Protein AF-A0AAV4VKE2-F1 (afdb_monomer_lite)

Organism: Caerostris extrusa (NCBI:txid172846)

pLDDT: mean 77.53, std 17.86, range [38.19, 95.31]

Secondary structure (DSSP, 8-state):
-------------------SS-----HHHHHHHHHHHHHHHHHHTSSS-HHHHTT--HHHHHHHHHHHHHHHHHHTT----

Foldseek 3Di:
DDDPPPDPPDDDDDDDPDDDDDPPQDPVNVVVVVVVVVLLVLLVPQPDDPVVSVPDDSVRSVVRSVVVVVVVCVVVVNPDD

Radius of gyration: 21.54 Å; chains: 1; bounding box: 44×36×59 Å

InterPro domains:
  IPR011598 Myc-type, basic helix-loop-helix (bHLH) domain [PF00010] (29-70)
  IPR011598 Myc-type, basic helix-loop-helix (bHLH) domain [PS50888] (19-72)
  IPR011598 Myc-type, basic helix-loop-helix (bHLH) domain [SM00353] (26-80)
  IPR036638 Helix-loop-helix DNA-binding domain superfamily [G3DSA:4.10.280.10] (19-75)
  IPR036638 Helix-loop-helix DNA-binding domain superfamily [SSF47459] (28-71)
  IPR039091 Aryl hydrocarbon receptor/Aryl hydrocarbon receptor repressor [PTHR10649] (2-75)

Structure (mmCIF, N/CA/C/O backbone):
data_AF-A0AAV4VKE2-F1
#
_entry.id   AF-A0AAV4VKE2-F1
#
loop_
_atom_site.group_PDB
_atom_site.id
_atom_site.type_symbol
_atom_site.label_atom_id
_atom_site.label_alt_id
_atom_site.label_comp_id
_atom_site.label_asym_id
_atom_site.label_entity_id
_atom_site.label_seq_id
_atom_site.pdbx_PDB_ins_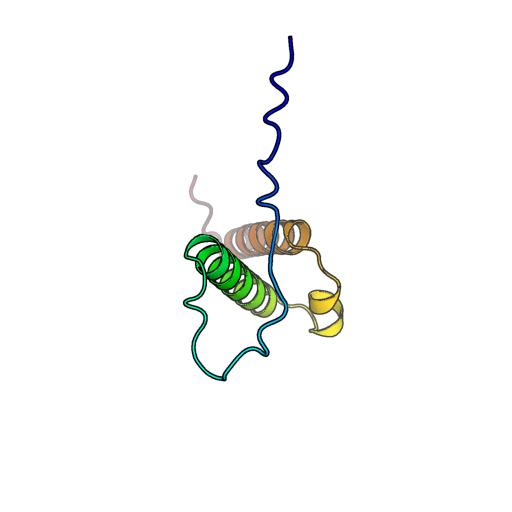code
_atom_site.Cartn_x
_atom_site.Cartn_y
_atom_site.Cartn_z
_atom_site.occupancy
_atom_site.B_iso_or_equiv
_atom_site.auth_seq_id
_atom_site.auth_comp_id
_atom_site.auth_asym_id
_atom_site.auth_atom_id
_atom_site.pdbx_PDB_model_num
ATOM 1 N N . MET A 1 1 ? 32.766 24.286 2.604 1.00 45.91 1 MET A N 1
ATOM 2 C CA . MET A 1 1 ? 33.062 23.954 1.192 1.00 45.91 1 MET A CA 1
ATOM 3 C C . MET A 1 1 ? 32.329 22.674 0.825 1.00 45.91 1 MET A C 1
ATOM 5 O O . MET A 1 1 ? 32.641 21.634 1.387 1.00 45.91 1 MET A O 1
ATOM 9 N N . TYR A 1 2 ? 31.319 22.743 -0.044 1.00 38.19 2 TYR A N 1
ATOM 10 C CA . TYR A 1 2 ? 30.555 21.560 -0.449 1.00 38.19 2 TYR A CA 1
ATOM 11 C C . TYR A 1 2 ? 31.325 20.763 -1.507 1.00 38.19 2 TYR A C 1
ATOM 13 O O . TYR A 1 2 ? 31.718 21.301 -2.541 1.00 38.19 2 TYR A O 1
ATOM 21 N N . ALA A 1 3 ? 31.555 19.477 -1.242 1.00 57.44 3 ALA A N 1
ATOM 22 C CA . ALA A 1 3 ? 32.233 18.576 -2.163 1.00 57.44 3 ALA A CA 1
ATOM 23 C C . ALA A 1 3 ? 31.310 18.209 -3.337 1.00 57.44 3 ALA A C 1
ATOM 25 O O . ALA A 1 3 ? 30.481 17.303 -3.255 1.00 57.44 3 ALA A O 1
ATOM 26 N 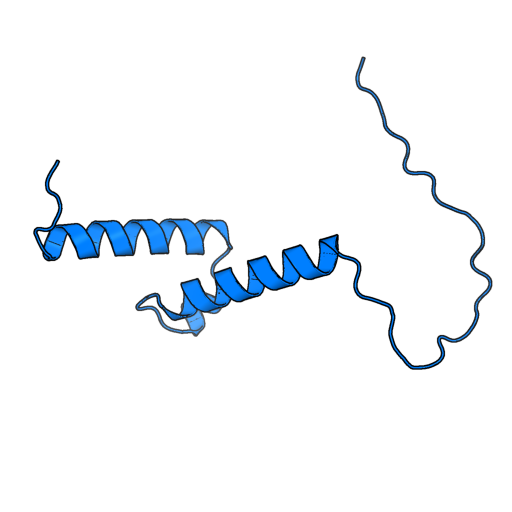N . THR A 1 4 ? 31.481 18.897 -4.463 1.00 55.78 4 THR A N 1
ATOM 27 C CA . THR A 1 4 ? 30.874 18.533 -5.746 1.00 55.78 4 THR A CA 1
ATOM 28 C C . THR A 1 4 ? 31.525 17.251 -6.265 1.00 55.78 4 THR A C 1
ATOM 30 O O . THR A 1 4 ? 32.541 17.283 -6.962 1.00 55.78 4 THR A O 1
ATOM 33 N N . LYS A 1 5 ? 30.953 16.084 -5.945 1.00 55.81 5 LYS A N 1
ATOM 34 C CA . LYS A 1 5 ? 31.387 14.806 -6.527 1.00 55.81 5 LYS A CA 1
ATOM 35 C C . LYS A 1 5 ? 30.950 14.751 -7.995 1.00 55.81 5 LYS A C 1
ATOM 37 O O . LYS A 1 5 ? 29.878 14.251 -8.329 1.00 55.81 5 LYS A 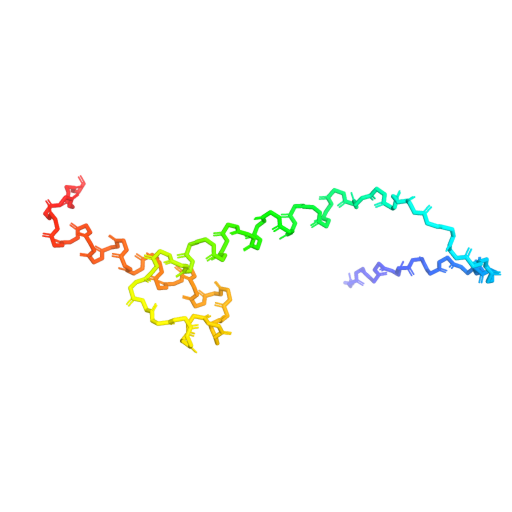O 1
ATOM 42 N N . ARG A 1 6 ? 31.781 15.312 -8.883 1.00 57.06 6 ARG A N 1
ATOM 43 C CA . ARG A 1 6 ? 31.632 15.247 -10.346 1.00 57.06 6 ARG A CA 1
ATOM 44 C C . ARG A 1 6 ? 31.494 13.785 -10.773 1.00 57.06 6 ARG A C 1
ATOM 46 O O . ARG A 1 6 ? 32.438 13.001 -10.693 1.00 57.06 6 ARG A O 1
ATOM 53 N N . ARG A 1 7 ? 30.302 13.420 -11.244 1.00 62.16 7 ARG A N 1
ATOM 54 C CA . ARG A 1 7 ? 30.011 12.134 -11.884 1.00 62.16 7 ARG A CA 1
ATOM 55 C C . ARG A 1 7 ? 30.902 12.018 -13.125 1.00 62.16 7 ARG A C 1
ATOM 57 O O . ARG A 1 7 ? 30.708 12.767 -14.080 1.00 62.16 7 ARG A O 1
ATOM 64 N N . ARG A 1 8 ? 31.894 11.118 -13.113 1.00 61.03 8 ARG A N 1
ATOM 65 C CA . ARG A 1 8 ? 32.686 10.789 -14.310 1.00 61.03 8 ARG A CA 1
ATOM 66 C C . ARG A 1 8 ? 31.725 10.284 -15.388 1.00 61.03 8 ARG A C 1
ATOM 68 O O . ARG A 1 8 ? 31.199 9.179 -15.294 1.00 61.03 8 ARG A O 1
ATOM 75 N N . ARG A 1 9 ? 31.449 11.121 -16.386 1.00 54.19 9 ARG A N 1
ATOM 76 C CA . ARG A 1 9 ? 30.710 10.746 -17.591 1.00 54.19 9 ARG A CA 1
ATOM 77 C C . ARG A 1 9 ? 31.733 10.060 -18.500 1.00 54.19 9 ARG A C 1
ATOM 79 O O . ARG A 1 9 ? 32.574 10.736 -19.080 1.00 54.19 9 ARG A O 1
ATOM 86 N N . ASN A 1 10 ? 31.729 8.726 -18.518 1.00 48.00 10 ASN A N 1
ATOM 87 C CA . ASN A 1 10 ? 32.603 7.949 -19.394 1.00 48.00 10 ASN A CA 1
ATOM 88 C C . ASN A 1 10 ? 32.197 8.240 -20.844 1.00 48.00 10 ASN A C 1
ATOM 90 O O . ASN A 1 10 ? 31.074 7.943 -21.253 1.00 48.00 10 ASN A O 1
ATOM 94 N N . SER A 1 11 ? 33.073 8.917 -21.576 1.00 53.44 11 SER A N 1
ATOM 95 C CA . SER A 1 11 ? 32.895 9.272 -22.976 1.00 53.44 11 SER A CA 1
ATOM 96 C C . SER A 1 11 ? 33.171 8.065 -23.878 1.00 53.44 11 SER A C 1
ATOM 98 O O . SER A 1 11 ? 34.068 7.274 -23.606 1.00 53.44 11 SER A O 1
ATOM 100 N N . LYS A 1 12 ? 32.414 8.008 -24.986 1.00 52.50 12 LYS A N 1
ATOM 101 C CA . LYS A 1 12 ? 32.485 7.078 -26.133 1.00 52.50 12 LYS A CA 1
ATOM 102 C C . LYS A 1 12 ? 31.765 5.733 -25.949 1.00 52.50 12 LYS A C 1
ATOM 104 O O . LYS A 1 12 ? 32.364 4.727 -25.596 1.00 52.50 12 LYS A O 1
ATOM 109 N N . SER A 1 13 ? 30.481 5.703 -26.311 1.00 47.72 13 SER A N 1
ATOM 110 C CA . SER A 1 13 ? 29.831 4.477 -26.786 1.00 47.72 13 SER A CA 1
ATOM 111 C C . SER A 1 13 ? 29.559 4.654 -28.277 1.00 47.72 13 SER A C 1
ATOM 113 O O . SER A 1 13 ? 28.667 5.396 -28.684 1.00 47.72 13 SER A O 1
ATOM 115 N N . VAL A 1 14 ? 30.416 4.032 -29.083 1.00 52.81 14 VAL A N 1
ATOM 116 C CA . VAL A 1 14 ? 30.143 3.733 -30.488 1.00 52.81 14 VAL A CA 1
ATOM 117 C C . VAL A 1 14 ? 28.893 2.852 -30.510 1.00 52.81 14 VAL A C 1
ATOM 119 O O . VAL A 1 14 ? 28.815 1.887 -29.750 1.00 52.81 14 VAL A O 1
ATOM 122 N N . ARG A 1 15 ? 27.900 3.221 -31.329 1.00 51.84 15 ARG A N 1
ATOM 123 C CA . ARG A 1 15 ? 26.669 2.448 -31.551 1.00 51.84 15 ARG A CA 1
ATOM 124 C C . ARG A 1 15 ? 27.034 1.007 -31.921 1.00 51.84 15 ARG A C 1
ATOM 126 O O . ARG A 1 15 ? 27.479 0.757 -33.034 1.00 51.84 15 ARG A O 1
ATOM 133 N N . VAL A 1 16 ? 26.790 0.076 -31.007 1.00 55.41 16 VAL A N 1
ATOM 134 C CA . VAL A 1 16 ? 26.644 -1.349 -31.317 1.00 55.41 16 VAL A CA 1
ATOM 135 C C . VAL A 1 16 ? 25.170 -1.678 -31.070 1.00 55.41 16 VAL A C 1
ATOM 137 O O . VAL A 1 16 ? 24.663 -1.318 -30.003 1.00 55.41 16 VAL A O 1
ATOM 140 N N . PRO A 1 17 ? 24.444 -2.280 -32.030 1.00 54.97 17 PRO A N 1
ATOM 141 C CA . PRO A 1 17 ? 23.059 -2.675 -31.807 1.00 54.97 17 PRO A CA 1
ATOM 142 C C . PRO A 1 17 ? 23.019 -3.720 -30.677 1.00 54.97 17 PRO A C 1
ATOM 144 O O . PRO A 1 17 ? 23.817 -4.663 -30.700 1.00 54.97 17 PRO A O 1
ATOM 147 N N . PRO A 1 18 ? 22.163 -3.550 -29.653 1.00 55.22 18 PRO A N 1
ATOM 148 C CA . PRO A 1 18 ? 22.123 -4.474 -28.531 1.00 55.22 18 PRO A CA 1
ATOM 149 C C . PRO A 1 18 ? 21.582 -5.823 -29.006 1.00 55.22 18 PRO A C 1
ATOM 151 O O . PRO A 1 18 ? 20.432 -5.927 -29.419 1.00 55.22 18 PRO A O 1
ATOM 154 N N . LYS A 1 19 ? 22.442 -6.846 -28.955 1.00 53.06 19 LYS A N 1
ATOM 155 C CA . LYS A 1 19 ? 22.042 -8.249 -29.059 1.00 53.06 19 LYS A CA 1
ATOM 156 C C . LYS A 1 19 ? 21.211 -8.624 -27.834 1.00 53.06 19 LYS A C 1
ATOM 158 O O . LYS A 1 19 ? 21.527 -8.212 -26.715 1.00 53.06 19 LYS A O 1
ATOM 163 N N . ASP A 1 20 ? 20.168 -9.400 -28.087 1.00 57.69 20 ASP A N 1
ATOM 164 C CA . ASP A 1 20 ? 19.286 -10.008 -27.106 1.00 57.69 20 ASP A CA 1
ATOM 165 C C . ASP A 1 20 ? 20.036 -10.684 -25.956 1.00 57.69 20 ASP A C 1
ATOM 167 O O . ASP A 1 20 ? 21.072 -11.324 -26.142 1.00 57.69 20 ASP A O 1
ATOM 171 N N . GLY A 1 21 ? 19.444 -10.599 -24.765 1.00 55.03 21 GLY A N 1
ATOM 172 C CA . GLY A 1 21 ? 19.763 -11.504 -23.669 1.00 55.03 21 GLY A CA 1
ATOM 173 C C . GLY A 1 21 ? 20.601 -10.893 -22.552 1.00 55.03 21 GLY A C 1
ATOM 174 O O . GLY A 1 21 ? 21.824 -10.844 -22.594 1.00 55.03 21 GLY A O 1
ATOM 175 N N . GLN A 1 22 ? 19.909 -10.574 -21.457 1.00 53.72 22 GLN A N 1
ATOM 176 C CA . GLN A 1 22 ? 20.469 -10.604 -20.104 1.00 53.72 22 GLN A CA 1
ATOM 177 C C . GLN A 1 22 ? 21.504 -9.516 -19.764 1.00 53.72 22 GLN A C 1
ATOM 179 O O . GLN A 1 22 ? 22.641 -9.770 -19.362 1.00 53.72 22 GLN A O 1
ATOM 184 N N . THR A 1 23 ? 21.050 -8.260 -19.743 1.00 57.03 23 THR A N 1
ATOM 185 C CA . THR A 1 23 ? 21.677 -7.284 -18.844 1.00 57.03 23 THR A CA 1
ATOM 186 C C . THR A 1 23 ? 21.395 -7.730 -17.410 1.00 57.03 23 THR A C 1
ATOM 188 O O . THR A 1 23 ? 20.277 -7.622 -16.910 1.00 57.03 23 THR A O 1
ATOM 191 N N . LYS A 1 24 ? 22.402 -8.314 -16.750 1.00 64.25 24 LYS A N 1
ATOM 192 C CA . LYS A 1 24 ? 22.358 -8.660 -15.323 1.00 64.25 24 LYS A CA 1
ATOM 193 C C . LYS A 1 24 ? 21.847 -7.432 -14.562 1.00 64.25 24 LYS A C 1
ATOM 195 O O . LYS A 1 24 ? 22.538 -6.415 -14.501 1.00 64.25 24 LYS A O 1
ATOM 200 N N . SER A 1 25 ? 20.610 -7.492 -14.062 1.00 64.38 25 SER A N 1
ATOM 201 C CA . SER A 1 25 ? 19.984 -6.376 -13.346 1.00 64.38 25 SER A CA 1
ATOM 202 C C . SER A 1 25 ? 20.910 -5.953 -12.206 1.00 64.38 25 SER A C 1
ATOM 204 O O . SER A 1 25 ? 21.307 -6.779 -11.384 1.00 64.38 25 SER A O 1
ATOM 206 N N . ASN A 1 26 ? 21.309 -4.680 -12.190 1.00 84.69 26 ASN A N 1
ATOM 207 C CA . ASN A 1 26 ? 22.183 -4.127 -11.159 1.00 84.69 26 ASN A CA 1
ATOM 208 C C . ASN A 1 26 ? 21.581 -4.428 -9.767 1.00 84.69 26 ASN A C 1
ATOM 210 O O . ASN A 1 26 ? 20.394 -4.150 -9.576 1.00 84.69 26 ASN A O 1
ATOM 214 N N . PRO A 1 27 ? 22.355 -4.937 -8.787 1.00 85.31 27 PRO A N 1
ATOM 215 C CA . PRO A 1 27 ? 21.869 -5.204 -7.430 1.00 85.31 27 PRO A CA 1
ATOM 216 C C . PRO A 1 27 ? 21.045 -4.062 -6.817 1.00 85.31 27 PRO A C 1
ATOM 218 O O . PRO A 1 27 ? 20.007 -4.310 -6.207 1.00 85.31 27 PRO A O 1
ATOM 221 N N . SER A 1 28 ? 21.437 -2.804 -7.054 1.00 90.31 28 SER A N 1
ATOM 222 C CA . SER A 1 28 ? 20.680 -1.629 -6.599 1.00 90.31 28 SER A CA 1
ATOM 223 C C . SER A 1 28 ? 19.296 -1.526 -7.255 1.00 90.31 28 SER A C 1
ATOM 225 O O . SER A 1 28 ? 18.310 -1.212 -6.586 1.00 90.31 28 SER A O 1
ATOM 227 N N . LYS A 1 29 ? 19.193 -1.841 -8.553 1.00 88.06 29 LYS A N 1
ATOM 228 C CA . LYS A 1 29 ? 17.916 -1.873 -9.277 1.00 88.06 29 LYS A CA 1
ATOM 229 C C . LYS A 1 29 ? 17.017 -2.975 -8.721 1.00 88.06 29 LYS A C 1
ATOM 231 O O . LYS A 1 29 ? 15.876 -2.694 -8.373 1.00 88.06 29 LYS A O 1
ATOM 236 N N . ARG A 1 30 ? 17.561 -4.184 -8.544 1.00 91.56 30 ARG A N 1
ATOM 237 C CA . ARG A 1 30 ? 16.828 -5.331 -7.988 1.00 91.56 30 ARG A CA 1
ATOM 238 C C . ARG A 1 30 ? 16.321 -5.060 -6.571 1.00 91.56 30 ARG A C 1
ATOM 240 O O . ARG A 1 30 ? 15.213 -5.455 -6.232 1.00 91.56 30 ARG A O 1
ATOM 247 N N . HIS A 1 31 ? 17.107 -4.368 -5.749 1.00 93.81 31 HIS A N 1
ATOM 248 C CA . HIS A 1 31 ? 16.677 -3.961 -4.413 1.00 93.81 31 HIS A CA 1
ATOM 249 C C . HIS A 1 31 ? 15.484 -2.996 -4.466 1.00 93.81 31 HIS A C 1
ATOM 251 O O . HIS A 1 31 ? 14.499 -3.208 -3.766 1.00 93.81 31 HIS A O 1
ATOM 257 N N . ARG A 1 32 ? 15.527 -1.983 -5.344 1.00 93.25 32 ARG A N 1
ATOM 258 C CA . ARG A 1 32 ? 14.399 -1.057 -5.536 1.00 93.25 32 ARG A CA 1
ATOM 259 C C . ARG A 1 32 ? 13.151 -1.751 -6.079 1.00 93.25 32 ARG A C 1
ATOM 261 O O . ARG A 1 32 ? 12.059 -1.425 -5.639 1.00 93.25 32 ARG A O 1
ATOM 268 N N . GLU A 1 33 ? 13.311 -2.679 -7.019 1.00 93.19 33 GLU A N 1
ATOM 269 C CA . GLU A 1 33 ? 12.204 -3.479 -7.560 1.00 93.19 33 GLU A CA 1
ATOM 270 C C . GLU A 1 33 ? 11.556 -4.337 -6.467 1.00 93.19 33 GLU A C 1
ATOM 272 O O . GLU A 1 33 ? 10.337 -4.326 -6.346 1.00 93.19 33 GLU A O 1
ATOM 277 N N . ARG A 1 34 ? 12.357 -4.988 -5.610 1.00 94.81 34 ARG A N 1
ATOM 278 C CA . ARG A 1 34 ? 11.842 -5.717 -4.439 1.00 94.81 34 ARG A CA 1
ATOM 279 C C . ARG A 1 34 ? 11.081 -4.798 -3.486 1.00 94.81 34 ARG A C 1
ATOM 281 O O . ARG A 1 34 ? 9.950 -5.101 -3.150 1.00 94.81 34 ARG A O 1
ATOM 288 N N . LEU A 1 35 ? 11.662 -3.655 -3.111 1.00 94.31 35 LEU A N 1
ATOM 289 C CA . LEU A 1 35 ? 10.985 -2.686 -2.240 1.00 94.31 35 LEU A CA 1
ATOM 290 C C . LEU A 1 35 ? 9.662 -2.183 -2.831 1.00 94.31 35 LEU A C 1
ATOM 292 O O . LEU A 1 35 ? 8.709 -1.978 -2.091 1.00 94.31 35 LEU A O 1
ATOM 296 N N . ASN A 1 36 ? 9.593 -1.964 -4.147 1.00 94.31 36 ASN A N 1
ATOM 297 C CA . ASN A 1 36 ? 8.347 -1.561 -4.797 1.00 94.31 36 ASN A CA 1
ATOM 298 C C . ASN A 1 36 ? 7.303 -2.681 -4.761 1.00 94.31 36 ASN A C 1
ATOM 300 O O . ASN A 1 36 ? 6.170 -2.404 -4.406 1.00 94.31 36 ASN A O 1
ATOM 304 N N . ALA A 1 37 ? 7.691 -3.925 -5.055 1.00 94.25 37 ALA A N 1
ATOM 305 C CA . ALA A 1 37 ? 6.772 -5.062 -5.014 1.00 94.25 37 ALA A CA 1
ATOM 306 C C . ALA A 1 37 ? 6.174 -5.275 -3.611 1.00 94.25 37 ALA A C 1
ATOM 308 O O . ALA A 1 37 ? 4.983 -5.546 -3.477 1.00 94.25 37 ALA A O 1
ATOM 309 N N . GLU A 1 38 ? 6.982 -5.095 -2.563 1.00 95.31 38 GLU A N 1
ATOM 310 C CA . GLU A 1 38 ? 6.502 -5.130 -1.175 1.00 95.31 38 GLU A CA 1
ATOM 311 C C . GLU A 1 38 ? 5.528 -3.978 -0.883 1.00 95.31 38 GLU A C 1
ATOM 313 O O . GLU A 1 38 ? 4.495 -4.186 -0.251 1.00 95.31 38 GLU A O 1
ATOM 318 N N . LEU A 1 39 ? 5.815 -2.764 -1.373 1.00 93.88 39 LEU A N 1
ATOM 319 C CA . LEU A 1 39 ? 4.913 -1.616 -1.223 1.00 93.88 39 LEU A CA 1
ATOM 320 C C . LEU A 1 39 ? 3.584 -1.816 -1.960 1.00 93.88 39 LEU A C 1
ATOM 322 O O . LEU A 1 39 ? 2.545 -1.461 -1.411 1.00 93.88 39 LEU A O 1
ATOM 326 N N . ASP A 1 40 ? 3.610 -2.393 -3.160 1.00 92.31 40 ASP A N 1
ATOM 327 C CA . ASP A 1 40 ? 2.410 -2.692 -3.946 1.00 92.31 40 ASP A CA 1
ATOM 328 C C . ASP A 1 40 ? 1.566 -3.776 -3.258 1.00 92.31 40 ASP A C 1
ATOM 330 O O . ASP A 1 40 ? 0.347 -3.647 -3.141 1.00 92.31 40 ASP A O 1
ATOM 334 N N . THR A 1 41 ? 2.222 -4.804 -2.709 1.00 93.12 41 THR A N 1
ATOM 335 C CA . THR A 1 41 ? 1.561 -5.840 -1.900 1.00 93.12 41 THR A CA 1
ATOM 336 C C . THR A 1 41 ? 0.906 -5.216 -0.669 1.00 93.12 41 THR A C 1
ATOM 338 O O . THR A 1 41 ? -0.275 -5.429 -0.411 1.00 93.12 41 THR A O 1
ATOM 341 N N . LEU A 1 42 ? 1.634 -4.376 0.062 1.00 93.38 42 LEU A N 1
ATOM 342 C CA . LEU A 1 42 ? 1.126 -3.683 1.241 1.00 93.38 42 LEU A CA 1
ATOM 343 C C . LEU A 1 42 ? -0.028 -2.722 0.906 1.00 93.38 42 LEU A C 1
ATOM 345 O O . LEU A 1 42 ? -0.996 -2.666 1.659 1.00 93.38 42 LEU A O 1
ATOM 349 N N . ALA A 1 43 ? 0.014 -2.038 -0.240 1.00 92.75 43 ALA A N 1
ATOM 350 C CA . ALA A 1 43 ? -1.106 -1.239 -0.730 1.00 92.75 43 ALA A CA 1
ATOM 351 C C . ALA A 1 43 ? -2.346 -2.104 -1.010 1.00 92.75 43 ALA A C 1
ATOM 353 O O . ALA A 1 43 ? -3.441 -1.724 -0.609 1.00 92.75 43 ALA A O 1
ATOM 354 N N . SER A 1 44 ? -2.179 -3.282 -1.624 1.00 91.38 44 SER A N 1
ATOM 355 C CA . SER A 1 44 ? -3.285 -4.209 -1.925 1.00 91.38 44 SER A CA 1
ATOM 356 C C . SER A 1 44 ? -3.964 -4.810 -0.686 1.00 91.38 44 SER A C 1
ATOM 358 O O . SER A 1 44 ? -5.115 -5.228 -0.757 1.00 91.38 44 SER A O 1
ATOM 360 N N . LEU A 1 45 ? -3.271 -4.831 0.459 1.00 91.38 45 LEU A N 1
ATOM 361 C CA . LEU A 1 45 ? -3.825 -5.278 1.742 1.00 91.38 45 LEU A CA 1
ATOM 362 C C . LEU A 1 45 ? -4.682 -4.208 2.430 1.00 91.38 45 LEU A C 1
ATOM 364 O O . LEU A 1 45 ? -5.398 -4.519 3.385 1.00 91.38 45 LEU A O 1
ATOM 368 N N . LEU A 1 46 ? -4.591 -2.947 2.001 1.00 90.88 46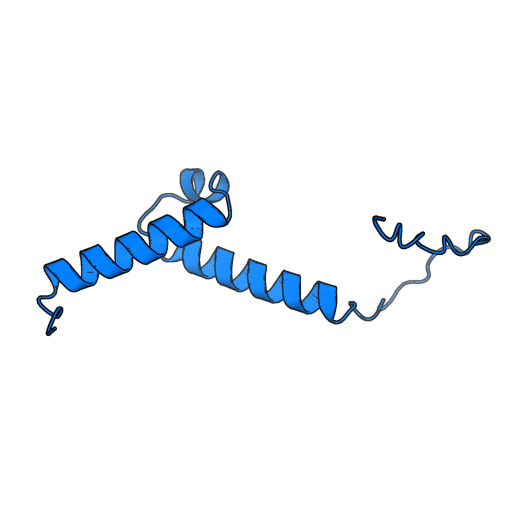 LEU A N 1
ATOM 369 C CA . LEU A 1 46 ? -5.419 -1.888 2.559 1.00 90.88 46 LEU A CA 1
ATOM 370 C C . LEU A 1 46 ? -6.874 -2.038 2.090 1.00 90.88 46 LEU A C 1
ATOM 372 O O . LEU A 1 46 ? -7.112 -2.386 0.935 1.00 90.88 46 LEU A O 1
ATOM 376 N N . PRO A 1 47 ? -7.862 -1.702 2.940 1.00 89.44 47 PRO A N 1
ATOM 377 C CA . PRO A 1 47 ? -9.279 -1.755 2.587 1.00 89.44 47 PRO A CA 1
ATOM 378 C C . PRO A 1 47 ? -9.686 -0.554 1.708 1.00 89.44 47 PRO A C 1
ATOM 380 O O . PRO A 1 47 ? -10.552 0.236 2.082 1.00 89.44 47 PRO A O 1
ATOM 383 N N . PHE A 1 48 ? -9.035 -0.385 0.553 1.00 88.56 48 PHE A N 1
ATOM 384 C CA . PHE A 1 48 ? -9.332 0.652 -0.435 1.00 88.56 48 PHE A CA 1
ATOM 385 C C . PHE A 1 48 ? -9.466 0.057 -1.836 1.00 88.56 48 PHE A C 1
ATOM 387 O O . PHE A 1 48 ? -8.841 -0.943 -2.178 1.00 88.56 48 PHE A O 1
ATOM 394 N N . GLU A 1 49 ? -10.259 0.725 -2.667 1.00 89.25 49 GLU A N 1
ATOM 395 C CA . GLU A 1 49 ? -10.411 0.395 -4.082 1.00 89.25 49 GLU A CA 1
ATOM 396 C C . GLU A 1 49 ? -9.108 0.592 -4.869 1.00 89.25 49 GLU A C 1
ATOM 398 O O . GLU A 1 49 ? -8.342 1.530 -4.614 1.00 89.25 49 GLU A O 1
ATOM 403 N N . GLN A 1 50 ? -8.889 -0.228 -5.902 1.00 87.50 50 GLN A N 1
ATOM 404 C CA . GLN A 1 50 ? -7.658 -0.164 -6.704 1.00 87.50 50 GLN A CA 1
ATOM 405 C C . GLN A 1 50 ? -7.486 1.191 -7.404 1.00 87.50 50 GLN A C 1
ATOM 407 O O . GLN A 1 50 ? -6.367 1.674 -7.563 1.00 87.50 50 GLN A O 1
ATOM 412 N N . SER A 1 51 ? -8.598 1.845 -7.754 1.00 89.50 51 SER A N 1
ATOM 413 C CA . SER A 1 51 ? -8.617 3.191 -8.344 1.00 89.50 51 SER A CA 1
ATOM 414 C C . SER A 1 51 ? -8.089 4.292 -7.412 1.00 89.50 51 SER A C 1
ATOM 416 O O . SER A 1 51 ? -7.646 5.347 -7.880 1.00 89.50 51 SER A O 1
ATOM 418 N N . VAL A 1 52 ? -8.151 4.063 -6.098 1.00 88.69 52 VAL A N 1
ATOM 419 C CA . VAL A 1 52 ? -7.586 4.945 -5.073 1.00 88.69 52 VAL A CA 1
ATOM 420 C C . VAL A 1 52 ? -6.125 4.579 -4.855 1.00 88.69 52 VAL A C 1
ATOM 422 O O . VAL A 1 52 ? -5.270 5.462 -4.902 1.00 88.69 52 VAL A O 1
ATOM 425 N N . LEU A 1 53 ? -5.829 3.284 -4.697 1.00 88.44 53 LEU A N 1
ATOM 426 C CA . LEU A 1 53 ? -4.471 2.781 -4.477 1.00 88.44 53 LEU A CA 1
ATOM 427 C C . LEU A 1 53 ? -3.504 3.198 -5.592 1.00 88.44 53 LEU A C 1
ATOM 429 O O . LEU A 1 53 ? -2.392 3.629 -5.302 1.00 88.44 53 LEU A O 1
ATOM 433 N N . SER A 1 54 ? -3.945 3.174 -6.854 1.00 88.88 54 SER A N 1
ATOM 434 C CA . SER A 1 54 ? -3.121 3.560 -8.007 1.00 88.88 54 SER A CA 1
ATOM 435 C C . SER A 1 54 ? -2.703 5.037 -8.016 1.00 88.88 54 SER A C 1
ATOM 437 O O . SER A 1 54 ? -1.814 5.418 -8.775 1.00 88.88 54 SER A O 1
ATOM 439 N N . LYS A 1 55 ? -3.369 5.888 -7.224 1.00 91.94 55 LYS A N 1
ATOM 440 C CA . LYS A 1 55 ? -3.085 7.328 -7.109 1.00 91.94 55 LYS A CA 1
ATOM 441 C C . LYS A 1 55 ? -2.237 7.662 -5.882 1.00 91.94 55 LYS A C 1
ATOM 443 O O . LYS A 1 55 ? -1.817 8.809 -5.741 1.00 91.94 55 LYS A O 1
ATOM 448 N N . LEU A 1 56 ? -2.015 6.698 -4.988 1.00 92.12 56 LEU A N 1
ATOM 449 C CA . LEU A 1 56 ? -1.253 6.920 -3.769 1.00 92.12 56 LEU A CA 1
ATOM 450 C C . LEU A 1 56 ? 0.243 6.934 -4.063 1.00 92.12 56 LEU A C 1
ATOM 452 O O . LEU A 1 56 ? 0.790 6.072 -4.749 1.00 92.12 56 LEU A O 1
ATOM 456 N N . ASP A 1 57 ? 0.928 7.906 -3.478 1.00 94.00 57 ASP A N 1
ATOM 457 C CA . ASP A 1 57 ? 2.374 7.885 -3.405 1.00 94.00 57 ASP A CA 1
ATOM 458 C C . ASP A 1 57 ? 2.848 6.947 -2.279 1.00 94.00 57 ASP A C 1
ATOM 460 O O . ASP A 1 57 ? 2.111 6.573 -1.361 1.00 94.00 57 ASP A O 1
ATOM 464 N N . LYS A 1 58 ? 4.131 6.586 -2.322 1.00 92.12 58 LYS A N 1
ATOM 465 C CA . LYS A 1 58 ? 4.737 5.632 -1.383 1.00 92.12 58 LYS A CA 1
ATOM 466 C C . LYS A 1 58 ? 4.634 6.059 0.078 1.00 92.12 58 LYS A C 1
ATOM 468 O O . LYS A 1 58 ? 4.503 5.202 0.948 1.00 92.12 58 LYS A O 1
ATOM 473 N N . LEU A 1 59 ? 4.727 7.360 0.361 1.00 95.19 59 LEU A N 1
ATOM 474 C CA . LEU A 1 59 ? 4.640 7.849 1.732 1.00 95.19 59 LEU A CA 1
ATOM 475 C C . LEU A 1 59 ? 3.209 7.699 2.245 1.00 95.19 59 LEU A C 1
ATOM 477 O O . LEU A 1 59 ? 3.010 7.242 3.369 1.00 95.19 59 LEU A O 1
ATOM 481 N N . SER A 1 60 ? 2.221 8.027 1.415 1.00 95.12 60 SER A N 1
ATOM 482 C CA . SER A 1 60 ? 0.810 7.835 1.754 1.00 95.12 60 SER A CA 1
ATOM 483 C C . SER A 1 60 ? 0.469 6.365 2.008 1.00 95.12 60 SER A C 1
ATOM 485 O O . SER A 1 60 ? -0.168 6.070 3.018 1.00 95.12 60 SER A O 1
ATOM 487 N N . ILE A 1 61 ? 0.969 5.438 1.180 1.00 93.56 61 ILE A N 1
ATOM 488 C CA . ILE A 1 61 ? 0.813 3.984 1.383 1.00 93.56 61 ILE A CA 1
ATOM 489 C C . ILE A 1 61 ? 1.337 3.556 2.767 1.00 93.56 61 ILE A C 1
ATOM 491 O O . ILE A 1 61 ? 0.638 2.873 3.521 1.00 93.56 61 ILE A O 1
ATOM 495 N N . LEU A 1 62 ? 2.541 4.005 3.143 1.00 95.31 62 LEU A N 1
ATOM 496 C CA . LEU A 1 62 ? 3.132 3.705 4.452 1.00 95.31 62 LEU A CA 1
ATOM 497 C C . LEU A 1 62 ? 2.309 4.295 5.605 1.00 95.31 62 LEU A C 1
ATOM 499 O O . LEU A 1 62 ? 2.031 3.606 6.586 1.00 95.31 62 LEU A O 1
ATOM 503 N N . ARG A 1 63 ? 1.885 5.560 5.485 1.00 95.12 63 ARG A N 1
ATOM 504 C CA . ARG A 1 63 ? 1.083 6.242 6.514 1.00 95.12 63 ARG A CA 1
ATOM 505 C C . ARG A 1 63 ? -0.257 5.548 6.743 1.00 95.12 63 ARG A C 1
ATOM 507 O O . ARG A 1 63 ? -0.631 5.332 7.896 1.00 95.12 63 ARG A O 1
ATOM 514 N N . LEU A 1 64 ? -0.957 5.187 5.668 1.00 94.56 64 LEU A N 1
ATOM 515 C CA . LEU A 1 64 ? -2.243 4.494 5.742 1.00 94.56 64 LEU A CA 1
ATOM 516 C C . LEU A 1 64 ? -2.095 3.105 6.353 1.00 94.56 64 LEU A C 1
ATOM 518 O O . LEU A 1 64 ? -2.897 2.740 7.203 1.00 94.56 64 LEU A O 1
ATOM 522 N N . SER A 1 65 ? -1.037 2.376 6.008 1.00 93.69 65 SER A N 1
ATOM 523 C CA . SER A 1 65 ? -0.792 1.032 6.546 1.00 93.69 65 SER A CA 1
ATOM 524 C C . SER A 1 65 ? -0.499 1.044 8.037 1.00 93.69 65 SER A C 1
ATOM 526 O O . SER A 1 65 ? -1.106 0.287 8.792 1.00 93.69 65 SER A O 1
ATOM 528 N N . VAL A 1 6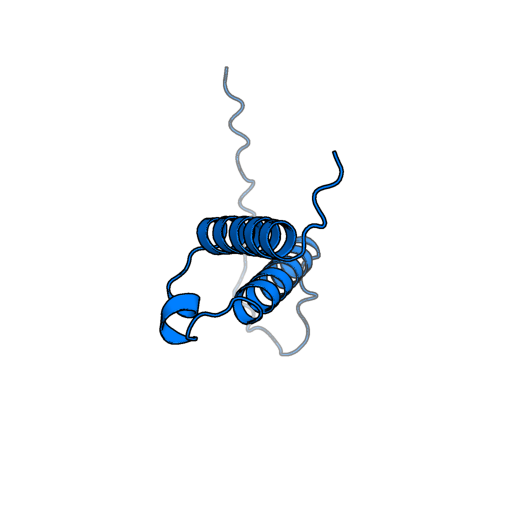6 ? 0.348 1.967 8.499 1.00 93.31 66 VAL A N 1
ATOM 529 C CA . VAL A 1 66 ? 0.581 2.156 9.939 1.00 93.31 66 VAL A CA 1
ATOM 530 C C . VAL A 1 66 ? -0.705 2.586 10.645 1.00 93.31 66 VAL A C 1
ATOM 532 O O . VAL A 1 66 ? -1.016 2.078 11.721 1.00 93.31 66 VAL A O 1
ATOM 535 N N . SER A 1 67 ? -1.477 3.505 10.058 1.00 92.50 67 SER A N 1
ATOM 536 C CA . SER A 1 67 ? -2.760 3.923 10.631 1.00 92.50 67 SER A CA 1
ATOM 537 C C . SER A 1 67 ? -3.737 2.753 10.740 1.00 92.50 67 SER A C 1
ATOM 539 O O . SER A 1 67 ? -4.316 2.554 11.802 1.00 92.50 67 SER A O 1
ATOM 541 N N . TYR A 1 68 ? -3.861 1.950 9.684 1.00 92.19 68 TYR A N 1
ATOM 542 C CA . TYR A 1 68 ? -4.726 0.779 9.637 1.00 92.19 68 TYR A CA 1
ATOM 543 C C . TYR A 1 68 ? -4.354 -0.236 10.717 1.00 92.19 68 TYR A C 1
ATOM 545 O O . TYR A 1 68 ? -5.228 -0.672 11.460 1.00 92.19 68 TYR A O 1
ATOM 553 N N . LEU A 1 69 ? -3.066 -0.559 10.875 1.00 90.88 69 LEU A N 1
ATOM 554 C CA . LEU A 1 69 ? -2.608 -1.475 11.923 1.00 90.88 69 LEU A CA 1
ATOM 555 C C . LEU A 1 69 ? -2.870 -0.930 13.333 1.00 90.88 69 LEU A C 1
ATOM 557 O O . LEU A 1 69 ? -3.307 -1.683 14.201 1.00 90.88 69 LEU A O 1
ATOM 561 N N . ARG A 1 70 ? -2.663 0.374 13.567 1.00 88.81 70 ARG A N 1
ATOM 562 C CA . ARG A 1 70 ? -2.967 1.001 14.865 1.00 88.81 70 ARG A CA 1
ATOM 563 C C . ARG A 1 70 ? -4.451 0.927 15.192 1.00 88.81 70 ARG A C 1
ATOM 565 O O . ARG A 1 70 ? -4.802 0.519 16.294 1.00 88.81 70 ARG A O 1
ATOM 572 N N . THR A 1 71 ? -5.303 1.278 14.232 1.00 87.38 71 THR A N 1
ATOM 573 C CA . THR A 1 71 ? -6.759 1.208 14.371 1.00 87.38 71 THR A CA 1
ATOM 574 C C . THR A 1 71 ? -7.225 -0.236 14.558 1.00 87.38 71 THR A C 1
ATOM 576 O O . THR A 1 71 ? -8.020 -0.508 15.451 1.00 87.38 71 THR A O 1
ATOM 579 N N . LYS A 1 72 ? -6.676 -1.183 13.791 1.00 86.38 72 LYS A N 1
ATOM 580 C CA . LYS A 1 72 ? -6.963 -2.616 13.926 1.00 86.38 72 LYS A CA 1
ATOM 581 C C . LYS A 1 72 ? -6.599 -3.134 15.319 1.00 86.38 72 LYS A C 1
ATOM 583 O O . LYS A 1 72 ? -7.431 -3.771 15.951 1.00 86.38 72 LYS A O 1
ATOM 588 N N . SER A 1 73 ? -5.410 -2.799 15.821 1.00 84.00 73 SER A N 1
ATOM 589 C CA . SER A 1 73 ? -4.985 -3.169 17.177 1.00 84.00 73 SER A CA 1
ATOM 590 C C . SER A 1 73 ? -5.848 -2.502 18.261 1.00 84.00 73 SER A C 1
ATOM 592 O O . SER A 1 73 ? -6.203 -3.144 19.248 1.00 84.00 73 SER A O 1
ATOM 594 N N . TYR A 1 74 ? -6.255 -1.241 18.056 1.00 81.69 74 TYR A N 1
ATOM 595 C CA . TYR A 1 74 ? -7.144 -0.514 18.971 1.00 81.69 74 TYR A CA 1
ATOM 596 C C . TYR A 1 74 ? -8.503 -1.212 19.122 1.00 81.69 74 TYR A C 1
ATOM 598 O O . TYR A 1 74 ? -8.953 -1.445 20.239 1.00 81.69 74 TYR A 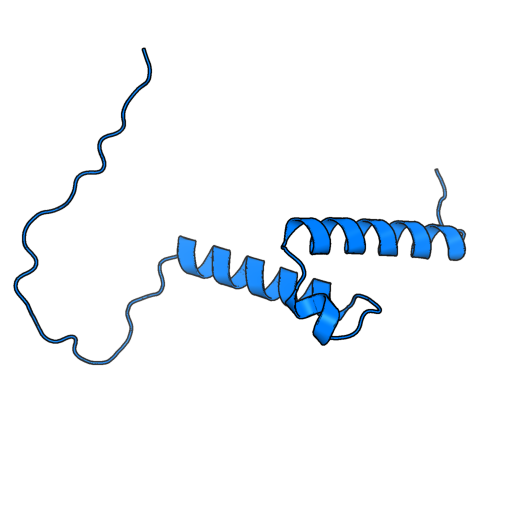O 1
ATOM 606 N N . PHE A 1 75 ? -9.124 -1.622 18.013 1.00 79.38 75 PHE A N 1
ATOM 607 C CA . PHE A 1 75 ? -10.401 -2.345 18.047 1.00 79.38 75 PHE A CA 1
ATOM 608 C C . PHE A 1 75 ? -10.279 -3.801 18.519 1.00 79.38 75 PHE A C 1
ATOM 610 O O . PHE A 1 75 ? -11.250 -4.356 19.022 1.00 79.38 75 PHE A O 1
ATOM 617 N N . GLN A 1 76 ? -9.104 -4.421 18.385 1.00 76.69 76 GLN A N 1
ATOM 618 C CA . GLN A 1 76 ? -8.841 -5.783 18.864 1.00 76.69 76 GLN A CA 1
ATOM 619 C C . GLN A 1 76 ? -8.447 -5.845 20.352 1.00 76.69 76 GLN A C 1
ATOM 621 O O . GLN A 1 76 ? -8.184 -6.933 20.858 1.00 76.69 76 GLN A O 1
ATOM 626 N N . GLY A 1 77 ? -8.407 -4.710 21.066 1.00 64.56 77 GLY A N 1
ATOM 627 C CA . GLY A 1 77 ? -8.099 -4.662 22.502 1.00 64.56 77 GLY A CA 1
ATOM 628 C C . GLY A 1 77 ? -6.670 -5.092 22.856 1.00 64.56 77 GLY A C 1
ATOM 629 O O . GLY A 1 77 ? -6.381 -5.370 24.014 1.00 64.56 77 GLY A O 1
ATOM 630 N N . GLN A 1 78 ? -5.772 -5.157 21.867 1.00 59.38 78 GLN A N 1
ATOM 631 C CA . GLN A 1 78 ? -4.432 -5.740 21.995 1.00 59.38 78 GLN A CA 1
ATOM 632 C C . GLN A 1 78 ? -3.330 -4.689 22.212 1.00 59.38 78 GLN A C 1
ATOM 634 O O . GLN A 1 78 ? -2.144 -4.976 22.063 1.00 59.38 78 GLN A O 1
ATOM 639 N N . TRP A 1 79 ? -3.717 -3.474 22.604 1.00 57.03 79 TRP A N 1
ATOM 640 C CA . TRP A 1 79 ? -2.812 -2.490 23.195 1.00 57.03 79 TRP A CA 1
ATOM 641 C C . TRP A 1 79 ? -2.651 -2.793 24.688 1.00 57.03 79 TRP A C 1
ATOM 643 O O . TRP A 1 79 ? -3.250 -2.133 25.535 1.00 57.03 79 TRP A O 1
ATOM 653 N N . ILE A 1 80 ? -1.859 -3.816 25.009 1.00 51.69 80 ILE A N 1
ATOM 654 C CA . ILE A 1 80 ? -1.207 -3.881 26.318 1.00 51.69 80 ILE A CA 1
ATOM 655 C C . ILE A 1 80 ? 0.077 -3.062 26.177 1.00 51.69 80 ILE A C 1
ATOM 657 O O . ILE A 1 80 ? 0.859 -3.287 25.253 1.00 51.69 80 ILE A O 1
ATOM 661 N N . ILE A 1 81 ? 0.174 -2.053 27.039 1.00 54.47 81 ILE A N 1
ATOM 662 C CA . ILE A 1 81 ? 1.293 -1.120 27.217 1.00 54.47 81 ILE A CA 1
ATOM 663 C C . ILE A 1 81 ? 2.611 -1.882 27.374 1.00 54.47 81 ILE A C 1
ATOM 665 O O . ILE A 1 81 ? 2.600 -2.913 28.084 1.00 54.47 81 ILE A O 1
#

Sequence (81 aa):
MYATKRRRRNSKSVRVPPKDGQTKSNPSKRHRERLNAELDTLASLLPFEQSVLSKLDKLSILRLSVSYLRTKSYFQGQWII